Protein AF-A0A1Q5SJ72-F1 (afdb_monomer_lite)

Secondary structure (DSSP, 8-state):
-------HHHHHHHHHHHHSSS-HHHHHHHHHHHHHHHHHHHHHHHHHHHHHHHHHHHHHHHHHHHHHHHHHHHHHHHHHHHHHHHHHHHHHHHHHHS-TT-HHHHTTTT-HHHHHHHHHHHHHHHHTT----HHHHHHHHHHHHS----HHHHHHHHHHHHHHHHTTSTT---PPP-----

Foldseek 3Di:
DDDDDDPPVNVVVVVVQVPPPARVVNVVVVVVVVVVVVVVVVVVVVVVVVVVVVVVVVVVVVVVVVVVVVVVVVVVVVVVVVVLLVLLLVLLQVCLVCVVPPPLSVVCHVVSNLLSLLLVLVVVCVVVVHPDQLQNSQVSSCVVPVDHDDSVNSVSSVVSQVVCVVVPDSNDDDDDDPPPDD

pLDDT: mean 77.98, std 13.44, range [39.03, 94.06]

Structure (mmCIF, N/CA/C/O backbone):
data_AF-A0A1Q5SJ72-F1
#
_entry.id   AF-A0A1Q5SJ72-F1
#
loop_
_atom_site.group_PDB
_atom_site.id
_atom_site.type_symbol
_atom_site.label_atom_id
_atom_site.label_alt_id
_atom_site.label_comp_id
_atom_site.label_asym_id
_atom_site.label_entity_id
_atom_site.label_seq_id
_atom_site.pdbx_PDB_ins_code
_atom_site.Cartn_x
_atom_site.Cartn_y
_atom_site.Cartn_z
_atom_site.occupancy
_atom_site.B_iso_or_equiv
_atom_site.auth_seq_id
_atom_site.auth_comp_id
_atom_site.auth_asym_id
_atom_site.auth_atom_id
_atom_site.pdbx_PDB_model_num
ATOM 1 N N . MET A 1 1 ? 74.203 -13.659 -76.650 1.00 41.59 1 MET A N 1
ATOM 2 C CA . MET A 1 1 ? 73.327 -12.861 -75.775 1.00 41.59 1 MET A CA 1
ATOM 3 C C . MET A 1 1 ? 72.938 -11.664 -76.608 1.00 41.59 1 MET A C 1
ATOM 5 O O . MET A 1 1 ? 73.748 -10.760 -76.736 1.00 41.59 1 MET A O 1
ATOM 9 N N . ASP A 1 2 ? 71.807 -11.757 -77.304 1.00 40.31 2 ASP A N 1
ATOM 10 C CA . ASP A 1 2 ? 71.341 -10.691 -78.190 1.00 40.31 2 ASP A CA 1
ATOM 1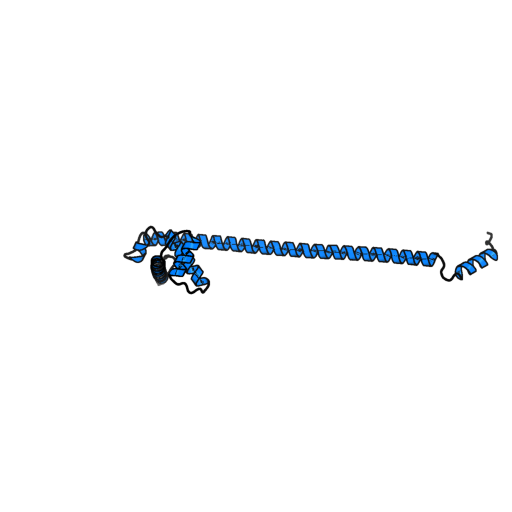1 C C . ASP A 1 2 ? 70.482 -9.724 -77.383 1.00 40.31 2 ASP A C 1
ATOM 13 O O . ASP A 1 2 ? 69.421 -10.082 -76.873 1.00 40.31 2 ASP A O 1
ATOM 17 N N . GLU A 1 3 ? 70.990 -8.506 -77.235 1.00 45.06 3 GLU A N 1
ATOM 18 C CA . GLU A 1 3 ? 70.240 -7.366 -76.730 1.00 45.06 3 GLU A CA 1
ATOM 19 C C . GLU A 1 3 ? 69.226 -6.962 -77.802 1.00 45.06 3 GLU A C 1
ATOM 21 O O . GLU A 1 3 ? 69.557 -6.366 -78.828 1.00 45.06 3 GLU A O 1
ATOM 26 N N . SER A 1 4 ? 67.983 -7.372 -77.570 1.00 55.66 4 SER A N 1
ATOM 27 C CA . SER A 1 4 ? 66.803 -7.083 -78.376 1.00 55.66 4 SER A CA 1
ATOM 28 C C . SER A 1 4 ? 66.710 -5.584 -78.678 1.00 55.66 4 SER A C 1
ATOM 30 O O . SER A 1 4 ? 66.378 -4.780 -77.805 1.00 55.66 4 SER A O 1
ATOM 32 N N . LYS A 1 5 ? 67.004 -5.204 -79.924 1.00 58.06 5 LYS A N 1
ATOM 33 C CA . LYS A 1 5 ? 66.732 -3.864 -80.444 1.00 58.06 5 LYS A CA 1
ATOM 34 C C . LYS A 1 5 ? 65.218 -3.722 -80.566 1.00 58.06 5 LYS A C 1
ATOM 36 O O . LYS A 1 5 ? 64.615 -4.368 -81.414 1.00 58.06 5 LYS A O 1
ATOM 41 N N . LEU A 1 6 ? 64.618 -2.924 -79.688 1.00 58.16 6 LEU A N 1
ATOM 42 C CA . LEU A 1 6 ? 63.257 -2.430 -79.880 1.00 58.16 6 LEU A CA 1
ATOM 43 C C . LEU A 1 6 ? 63.228 -1.640 -81.192 1.00 58.16 6 LEU A C 1
ATOM 45 O O . LEU A 1 6 ? 64.035 -0.723 -81.372 1.00 58.16 6 LEU A O 1
ATOM 49 N N . ASP A 1 7 ? 62.343 -2.021 -82.110 1.00 68.19 7 ASP A N 1
ATOM 50 C CA . ASP A 1 7 ? 62.192 -1.316 -83.378 1.00 68.19 7 ASP A CA 1
ATOM 51 C C . ASP A 1 7 ? 61.651 0.097 -83.120 1.00 68.19 7 ASP A C 1
ATOM 53 O O . ASP A 1 7 ? 60.919 0.349 -82.161 1.00 68.19 7 ASP A O 1
ATOM 57 N N . ALA A 1 8 ? 61.984 1.052 -83.992 1.00 65.06 8 ALA A N 1
ATOM 58 C CA . ALA A 1 8 ? 61.530 2.443 -83.860 1.00 65.06 8 ALA A CA 1
ATOM 59 C C . ALA A 1 8 ? 59.991 2.568 -83.793 1.00 65.06 8 ALA A C 1
ATOM 61 O O . ALA A 1 8 ? 59.467 3.515 -83.209 1.00 65.06 8 ALA A O 1
ATOM 62 N N . ALA A 1 9 ? 59.271 1.588 -84.351 1.00 58.62 9 ALA A N 1
ATOM 63 C CA . ALA A 1 9 ? 57.821 1.469 -84.249 1.00 58.62 9 ALA A CA 1
ATOM 64 C C . ALA A 1 9 ? 57.348 1.125 -82.824 1.00 58.62 9 ALA A C 1
ATOM 66 O O . ALA A 1 9 ? 56.334 1.659 -82.379 1.00 58.62 9 ALA A O 1
ATOM 67 N N . ASP A 1 10 ? 58.096 0.296 -82.092 1.00 61.50 10 ASP A N 1
ATOM 68 C CA . ASP A 1 10 ? 57.783 -0.065 -80.708 1.00 61.50 10 ASP A CA 1
ATOM 69 C C . ASP A 1 10 ? 58.059 1.107 -79.764 1.00 61.50 10 ASP A C 1
ATOM 71 O O . ASP A 1 10 ? 57.256 1.393 -78.877 1.00 61.50 10 ASP A O 1
ATOM 75 N N . VAL A 1 11 ? 59.148 1.849 -79.998 1.00 64.62 11 VAL A N 1
ATOM 76 C CA . VAL A 1 11 ? 59.466 3.067 -79.234 1.00 64.62 11 VAL A CA 1
ATOM 77 C C . VAL A 1 11 ? 58.398 4.145 -79.459 1.00 64.62 11 VAL A C 1
ATOM 79 O O . VAL A 1 11 ? 57.897 4.715 -78.492 1.00 64.62 11 VAL A O 1
ATOM 82 N N . ALA A 1 12 ? 57.959 4.356 -80.705 1.00 62.50 12 ALA A N 1
ATOM 83 C CA . ALA A 1 12 ? 56.893 5.308 -81.027 1.00 62.50 12 ALA A CA 1
ATOM 84 C C . ALA A 1 12 ? 55.522 4.891 -80.458 1.00 62.50 12 ALA A C 1
ATOM 86 O O . ALA A 1 12 ? 54.738 5.743 -80.040 1.00 62.50 12 ALA A O 1
ATOM 87 N N . ALA A 1 13 ? 55.224 3.589 -80.407 1.00 61.44 13 ALA A N 1
ATOM 88 C CA . ALA A 1 13 ? 54.004 3.077 -79.784 1.00 61.44 13 ALA A CA 1
ATOM 89 C C . ALA A 1 13 ? 54.011 3.268 -78.257 1.00 61.44 13 ALA A C 1
ATOM 91 O O . ALA A 1 13 ? 52.970 3.576 -77.671 1.00 61.44 13 ALA A O 1
ATOM 92 N N . ILE A 1 14 ? 55.177 3.126 -77.618 1.00 61.84 14 ILE A N 1
ATOM 93 C CA . ILE A 1 14 ? 55.361 3.373 -76.183 1.00 61.84 14 ILE A CA 1
ATOM 94 C C . ILE A 1 14 ? 55.228 4.872 -75.873 1.00 61.84 14 ILE A C 1
ATOM 96 O O . ILE A 1 14 ? 54.461 5.233 -74.981 1.00 61.84 14 ILE A O 1
ATOM 100 N N . GLU A 1 15 ? 55.865 5.751 -76.651 1.00 62.44 15 GLU A N 1
ATOM 101 C CA . GLU A 1 15 ? 55.737 7.209 -76.490 1.00 62.44 15 GLU A CA 1
ATOM 102 C C . GLU A 1 15 ? 54.300 7.701 -76.746 1.00 62.44 15 GLU A C 1
ATOM 104 O O . GLU A 1 15 ? 53.791 8.548 -76.009 1.00 62.44 15 GLU A O 1
ATOM 109 N N . ALA A 1 16 ? 53.589 7.127 -77.724 1.00 61.69 16 ALA A N 1
ATOM 110 C CA . ALA A 1 16 ? 52.179 7.437 -77.982 1.00 61.69 16 ALA A CA 1
ATOM 111 C C . ALA A 1 16 ? 51.244 6.971 -76.847 1.00 61.69 16 ALA A C 1
ATOM 113 O O . ALA A 1 16 ? 50.243 7.629 -76.553 1.00 61.69 16 ALA A O 1
ATOM 114 N N . LEU A 1 17 ? 51.566 5.856 -76.178 1.00 57.41 17 LEU A N 1
ATOM 115 C CA . LEU A 1 17 ? 50.844 5.369 -74.996 1.00 57.41 17 LEU A CA 1
ATOM 116 C C . LEU A 1 17 ? 51.133 6.201 -73.737 1.00 57.41 17 LEU A C 1
ATOM 118 O O . LEU A 1 17 ? 50.249 6.331 -72.887 1.00 57.41 17 LEU A O 1
ATOM 122 N N . GLU A 1 18 ? 52.332 6.775 -73.612 1.00 60.28 18 GLU A N 1
ATOM 123 C CA . GLU A 1 18 ? 52.691 7.697 -72.526 1.00 60.28 18 GLU A CA 1
ATOM 124 C C . GLU A 1 18 ? 52.095 9.102 -72.710 1.00 60.28 18 GLU A C 1
ATOM 126 O O . GLU A 1 18 ? 51.718 9.731 -71.718 1.00 60.28 18 GLU A O 1
ATOM 131 N N . GLN A 1 19 ? 51.942 9.568 -73.956 1.00 58.19 19 GLN A N 1
ATOM 132 C CA . GLN A 1 19 ? 51.289 10.842 -74.292 1.00 58.19 19 GLN A CA 1
ATOM 133 C C . GLN A 1 19 ? 49.753 10.782 -74.291 1.00 58.19 19 GLN A C 1
ATOM 135 O O . GLN A 1 19 ? 49.100 11.826 -74.326 1.00 58.19 19 GLN A O 1
ATOM 140 N N . ALA A 1 20 ? 49.149 9.592 -74.220 1.00 58.59 20 ALA A N 1
ATOM 141 C CA . ALA A 1 20 ? 47.708 9.465 -74.039 1.00 58.59 20 ALA A CA 1
ATOM 142 C C . ALA A 1 20 ? 47.309 10.086 -72.686 1.00 58.59 20 ALA A C 1
ATOM 144 O O . ALA A 1 20 ? 47.659 9.565 -71.630 1.00 58.59 20 ALA A O 1
ATOM 145 N N . GLU A 1 21 ? 46.558 11.192 -72.713 1.00 59.09 21 GLU A N 1
ATOM 146 C CA . GLU A 1 21 ? 46.271 12.060 -71.552 1.00 59.09 21 GLU A CA 1
ATOM 147 C C . GLU A 1 21 ? 45.627 11.353 -70.337 1.00 59.09 21 GLU A C 1
ATOM 149 O O . GLU A 1 21 ? 45.613 11.901 -69.235 1.00 59.09 21 GLU A O 1
ATOM 154 N N . ASP A 1 22 ? 45.149 10.112 -70.482 1.00 61.41 22 ASP A N 1
ATOM 155 C CA . ASP A 1 22 ? 44.780 9.251 -69.356 1.00 61.41 22 ASP A CA 1
ATOM 156 C C . ASP A 1 22 ? 44.848 7.760 -69.754 1.00 61.41 22 ASP A C 1
ATOM 158 O O . ASP A 1 22 ? 43.853 7.205 -70.242 1.00 61.41 22 ASP A O 1
ATOM 162 N N . PRO A 1 23 ? 46.003 7.081 -69.594 1.00 66.38 23 PRO A N 1
ATOM 163 C CA . PRO A 1 23 ? 46.146 5.692 -70.004 1.00 66.38 23 PRO A CA 1
ATOM 164 C C . PRO A 1 23 ? 45.198 4.799 -69.194 1.00 66.38 23 PRO A C 1
ATOM 166 O O . PRO A 1 23 ? 45.009 4.983 -67.989 1.00 66.38 23 PRO A O 1
ATOM 169 N N . ALA A 1 24 ? 44.597 3.805 -69.852 1.00 67.12 24 ALA A N 1
ATOM 170 C CA . ALA A 1 24 ? 43.518 2.978 -69.299 1.00 67.12 24 ALA A CA 1
ATOM 171 C C . ALA A 1 24 ? 43.826 2.374 -67.908 1.00 67.12 24 ALA A C 1
ATOM 173 O O . ALA A 1 24 ? 42.921 2.204 -67.087 1.00 67.12 24 ALA A O 1
ATOM 174 N N . TRP A 1 25 ? 45.101 2.117 -67.595 1.00 58.31 25 TRP A N 1
ATOM 175 C CA . TRP A 1 25 ? 45.538 1.624 -66.286 1.00 58.31 25 TRP A CA 1
ATOM 176 C C . TRP A 1 25 ? 45.326 2.632 -65.138 1.00 58.31 25 TRP A C 1
ATOM 178 O O . TRP A 1 25 ? 44.988 2.211 -64.029 1.00 58.31 25 TRP A O 1
ATOM 188 N N . LYS A 1 26 ? 45.434 3.951 -65.377 1.00 64.12 26 LYS A N 1
ATOM 189 C CA . LYS A 1 26 ? 45.150 4.992 -64.366 1.00 64.12 26 LYS A CA 1
ATOM 190 C C . LYS A 1 26 ? 43.662 5.033 -64.014 1.00 64.12 26 LYS A C 1
ATOM 192 O O . LYS A 1 26 ? 43.309 5.135 -62.835 1.00 64.12 26 LYS A O 1
ATOM 197 N N . ARG A 1 27 ? 42.780 4.855 -65.006 1.00 66.94 27 ARG A N 1
ATOM 198 C CA . ARG A 1 27 ? 41.324 4.735 -64.797 1.00 66.94 27 ARG A CA 1
ATOM 199 C C . ARG A 1 27 ? 40.971 3.495 -63.979 1.00 66.94 27 ARG A C 1
ATOM 201 O O . ARG A 1 27 ? 40.212 3.597 -63.017 1.00 66.94 27 ARG A O 1
ATOM 208 N N . LEU A 1 28 ? 41.570 2.347 -64.300 1.00 64.62 28 LEU A N 1
ATOM 209 C CA . LEU A 1 28 ? 41.366 1.102 -63.551 1.00 64.62 28 LEU A CA 1
ATOM 210 C C . LEU A 1 28 ? 41.869 1.202 -62.101 1.00 64.62 28 LEU A C 1
ATOM 212 O O . LEU A 1 28 ? 41.169 0.779 -61.182 1.00 64.62 28 LEU A O 1
ATOM 216 N N . ALA A 1 29 ? 43.029 1.825 -61.867 1.00 64.75 29 ALA A N 1
ATOM 217 C CA . ALA A 1 29 ? 43.547 2.068 -60.520 1.00 64.75 29 ALA A CA 1
ATOM 218 C C . ALA A 1 29 ? 42.634 3.002 -59.700 1.00 64.75 29 ALA A C 1
ATOM 220 O O . ALA A 1 29 ? 42.376 2.737 -58.522 1.00 64.75 29 ALA A O 1
ATOM 221 N N . ARG A 1 30 ? 42.080 4.053 -60.325 1.00 69.94 30 ARG A N 1
ATOM 222 C CA . ARG A 1 30 ? 41.110 4.967 -59.695 1.00 69.94 30 ARG A CA 1
ATOM 223 C C . ARG A 1 30 ? 39.806 4.246 -59.331 1.00 69.94 30 ARG A C 1
ATOM 225 O O . ARG A 1 30 ? 39.354 4.374 -58.195 1.00 69.94 30 ARG A O 1
ATOM 232 N N . LEU A 1 31 ? 39.253 3.435 -60.235 1.00 66.62 31 LEU A N 1
ATOM 233 C CA . LEU A 1 31 ? 38.049 2.625 -59.986 1.00 66.62 31 LEU A CA 1
ATOM 234 C C . LEU A 1 31 ? 38.270 1.569 -58.888 1.00 66.62 31 LEU A C 1
ATOM 236 O O . LEU A 1 31 ? 37.401 1.352 -58.039 1.00 66.62 31 LEU A O 1
ATOM 240 N N . ALA A 1 32 ? 39.448 0.941 -58.847 1.00 62.78 32 ALA A N 1
ATOM 241 C CA . ALA A 1 32 ? 39.822 0.007 -57.786 1.00 62.78 32 ALA A CA 1
ATOM 242 C C . ALA A 1 32 ? 39.986 0.712 -56.424 1.00 62.78 32 ALA A C 1
ATOM 244 O O . ALA A 1 32 ? 39.553 0.184 -55.395 1.00 62.78 32 ALA A O 1
ATOM 245 N N . GLY A 1 33 ? 40.561 1.921 -56.409 1.00 66.94 33 GLY A N 1
ATOM 246 C CA . GLY A 1 33 ? 40.649 2.783 -55.228 1.00 66.94 33 GLY A CA 1
ATOM 247 C C . GLY A 1 33 ? 39.272 3.198 -54.703 1.00 66.94 33 GLY A C 1
ATOM 248 O O . GLY A 1 33 ? 38.992 3.023 -53.517 1.00 66.94 33 GLY A O 1
ATOM 249 N N . GLN A 1 34 ? 38.379 3.640 -55.593 1.00 68.56 34 GLN A N 1
ATOM 250 C CA . GLN A 1 34 ? 36.981 3.953 -55.275 1.00 68.56 34 GLN A CA 1
ATOM 251 C C . GLN A 1 34 ? 36.237 2.727 -54.726 1.00 68.56 34 GLN A C 1
ATOM 253 O O . GLN A 1 34 ? 35.585 2.810 -53.690 1.00 68.56 34 GLN A O 1
ATOM 258 N N . SER A 1 35 ? 36.425 1.550 -55.329 1.00 71.88 35 SER A N 1
ATOM 259 C CA . SER A 1 35 ? 35.820 0.297 -54.852 1.00 71.88 35 SER A CA 1
ATOM 260 C C . SER A 1 35 ? 36.293 -0.100 -53.446 1.00 71.88 35 SER A C 1
ATOM 262 O O . SER A 1 35 ? 35.512 -0.615 -52.643 1.00 71.88 35 SER A O 1
ATOM 264 N N . ARG A 1 36 ? 37.569 0.142 -53.110 1.00 73.88 36 ARG A N 1
ATOM 265 C CA . ARG A 1 36 ? 38.103 -0.087 -51.754 1.00 73.88 36 ARG A CA 1
ATOM 266 C C . ARG A 1 36 ? 37.539 0.905 -50.737 1.00 73.88 36 ARG A C 1
ATOM 268 O O . ARG A 1 36 ? 37.271 0.497 -49.609 1.00 73.88 36 ARG A O 1
ATOM 275 N N . LEU A 1 37 ? 37.355 2.168 -51.120 1.00 70.75 37 LEU A N 1
ATOM 276 C CA . LEU A 1 37 ? 36.745 3.190 -50.263 1.00 70.75 37 LEU A CA 1
ATOM 277 C C . LEU A 1 37 ? 35.288 2.843 -49.943 1.00 70.75 37 LEU A C 1
ATOM 279 O O . LEU A 1 37 ? 34.943 2.767 -48.769 1.00 70.75 37 LEU A O 1
ATOM 283 N N . VAL A 1 38 ? 34.496 2.468 -50.950 1.00 70.75 38 VAL A N 1
ATOM 284 C CA . VAL A 1 38 ? 33.096 2.041 -50.767 1.00 70.75 38 VAL A CA 1
ATOM 285 C C . VAL A 1 38 ? 32.988 0.820 -49.845 1.00 70.75 38 VAL A C 1
ATOM 287 O O . VAL A 1 38 ? 32.105 0.753 -48.992 1.00 70.75 38 VAL A O 1
ATOM 290 N N . ARG A 1 39 ? 33.904 -0.156 -49.959 1.00 73.25 39 ARG A N 1
ATOM 291 C CA . ARG A 1 39 ? 33.941 -1.304 -49.031 1.00 73.25 39 ARG A CA 1
ATOM 292 C C . ARG A 1 39 ? 34.258 -0.878 -47.595 1.00 73.25 39 ARG A C 1
ATOM 294 O O . ARG A 1 39 ? 33.626 -1.397 -46.680 1.00 73.25 39 ARG A O 1
ATOM 301 N N . LYS A 1 40 ? 35.201 0.054 -47.402 1.00 77.88 40 LYS A N 1
ATOM 302 C CA . LYS A 1 40 ? 35.560 0.594 -46.078 1.00 77.88 40 LYS A CA 1
ATOM 303 C C . LYS A 1 40 ? 34.420 1.399 -45.452 1.00 77.88 40 LYS A C 1
ATOM 305 O O . LYS A 1 40 ? 34.192 1.293 -44.248 1.00 77.88 40 LYS A O 1
ATOM 310 N N . GLU A 1 41 ? 33.706 2.185 -46.248 1.00 76.38 41 GLU A N 1
ATOM 311 C CA . GLU A 1 41 ? 32.533 2.937 -45.796 1.00 76.38 41 GLU A CA 1
ATOM 312 C C . GLU A 1 41 ? 31.398 1.995 -45.402 1.00 76.38 41 GLU A C 1
ATOM 314 O O . GLU A 1 41 ? 30.924 2.080 -44.275 1.00 76.38 41 GLU A O 1
ATOM 319 N N . ARG A 1 42 ? 31.084 0.986 -46.226 1.00 73.06 42 ARG A N 1
ATOM 320 C CA . ARG A 1 42 ? 30.101 -0.052 -45.865 1.00 73.06 42 ARG A CA 1
ATOM 321 C C . ARG A 1 42 ? 30.444 -0.795 -44.577 1.00 73.06 42 ARG A C 1
ATOM 323 O O . ARG A 1 42 ? 29.550 -1.110 -43.798 1.00 73.06 42 ARG A O 1
ATOM 330 N N . THR A 1 43 ? 31.720 -1.107 -44.339 1.00 79.56 43 THR A N 1
ATOM 331 C CA . THR A 1 43 ? 32.129 -1.732 -43.070 1.00 79.56 43 THR A CA 1
ATOM 332 C C . THR A 1 43 ? 31.940 -0.783 -41.890 1.00 79.56 43 THR A C 1
ATOM 334 O O . THR A 1 43 ? 31.417 -1.209 -40.870 1.00 79.56 43 THR A O 1
ATOM 337 N N . ARG A 1 44 ? 32.256 0.511 -42.046 1.00 81.44 44 ARG A N 1
ATOM 338 C CA . ARG A 1 44 ? 32.029 1.518 -40.995 1.00 81.44 44 ARG A CA 1
ATOM 339 C C . ARG A 1 44 ? 30.547 1.710 -40.687 1.00 81.44 44 ARG A C 1
ATOM 341 O O . ARG A 1 44 ? 30.185 1.752 -39.520 1.00 81.44 44 ARG A O 1
ATOM 348 N N . GLU A 1 45 ? 29.697 1.792 -41.707 1.00 80.19 45 GLU A N 1
ATOM 349 C CA . GLU A 1 45 ? 28.241 1.879 -41.539 1.00 80.19 45 GLU A CA 1
ATOM 350 C C . GLU A 1 45 ? 27.691 0.656 -40.802 1.00 80.19 45 GLU A C 1
ATOM 352 O O . GLU A 1 45 ? 26.881 0.790 -39.885 1.00 80.19 45 GLU A O 1
ATOM 357 N N . ARG A 1 46 ? 28.177 -0.543 -41.150 1.00 81.69 46 ARG A N 1
ATOM 358 C CA . ARG A 1 46 ? 27.789 -1.782 -40.469 1.00 81.69 46 ARG A CA 1
ATOM 359 C C . ARG A 1 46 ? 28.216 -1.789 -39.003 1.00 81.69 46 ARG A C 1
ATOM 361 O O . ARG A 1 46 ? 27.426 -2.179 -38.147 1.00 81.69 46 ARG A O 1
ATOM 368 N N . ASP A 1 47 ? 29.442 -1.367 -38.715 1.00 85.31 47 ASP A N 1
ATOM 369 C CA . ASP A 1 47 ? 29.976 -1.344 -37.352 1.00 85.31 47 ASP A CA 1
ATOM 370 C C . ASP A 1 47 ? 29.255 -0.301 -36.483 1.00 85.31 47 ASP A C 1
ATOM 372 O O . ASP A 1 47 ? 28.945 -0.575 -35.322 1.00 85.31 47 ASP A O 1
ATOM 376 N N . LEU A 1 48 ? 28.901 0.857 -37.052 1.00 85.69 48 LEU A N 1
ATOM 377 C CA . LEU A 1 48 ? 28.075 1.868 -36.385 1.00 85.69 48 LEU A CA 1
ATOM 378 C C . LEU A 1 48 ? 26.666 1.340 -36.088 1.00 85.69 48 LEU A C 1
ATOM 380 O O . LEU A 1 48 ? 26.205 1.452 -34.954 1.00 85.69 48 LEU A O 1
ATOM 384 N N . ALA A 1 49 ? 26.016 0.689 -37.056 1.00 82.62 49 ALA A N 1
ATOM 385 C CA . ALA A 1 49 ? 24.692 0.099 -36.859 1.00 82.62 49 ALA A CA 1
ATOM 386 C C . ALA A 1 49 ? 24.693 -0.996 -35.773 1.00 82.62 49 ALA A C 1
ATOM 388 O O . ALA A 1 49 ? 23.764 -1.084 -34.968 1.00 82.62 49 ALA A O 1
ATOM 389 N N . LEU A 1 50 ? 25.752 -1.813 -35.708 1.00 86.69 50 LEU A N 1
ATOM 390 C CA . LEU A 1 50 ? 25.929 -2.806 -34.645 1.00 86.69 50 LEU A CA 1
ATOM 391 C C . LEU A 1 50 ? 26.126 -2.140 -33.276 1.00 86.69 50 LEU A C 1
ATOM 393 O O . LEU A 1 50 ? 25.488 -2.548 -32.304 1.00 86.69 50 LEU A O 1
ATOM 397 N N . ALA A 1 51 ? 26.943 -1.088 -33.197 1.00 84.69 51 ALA A N 1
ATOM 398 C CA . ALA A 1 51 ? 27.162 -0.344 -31.959 1.00 84.69 51 ALA A CA 1
ATOM 399 C C . ALA A 1 51 ? 25.876 0.334 -31.448 1.00 84.69 51 ALA A C 1
ATOM 401 O O . ALA A 1 51 ? 25.587 0.297 -30.248 1.00 84.69 51 ALA A O 1
ATOM 402 N N . GLU A 1 52 ? 25.069 0.904 -32.346 1.00 86.62 52 GLU A N 1
ATOM 403 C CA . GLU A 1 52 ? 23.766 1.489 -32.016 1.00 86.62 52 GLU A CA 1
ATOM 404 C C . GLU A 1 52 ? 22.774 0.431 -31.521 1.00 86.62 52 GLU A C 1
ATOM 406 O O . GLU A 1 52 ? 22.123 0.626 -30.489 1.00 86.62 52 GLU A O 1
ATOM 411 N N . ALA A 1 53 ? 22.696 -0.720 -32.197 1.00 84.88 53 ALA A N 1
ATOM 412 C CA . ALA A 1 53 ? 21.843 -1.832 -31.785 1.00 84.88 53 ALA A CA 1
ATOM 413 C C . ALA A 1 53 ? 22.239 -2.372 -30.400 1.00 84.88 53 ALA A C 1
ATOM 415 O O . ALA A 1 53 ? 21.378 -2.598 -29.543 1.00 84.88 53 ALA A O 1
ATOM 416 N N . GLU A 1 54 ? 23.540 -2.515 -30.132 1.00 86.06 54 GLU A N 1
ATOM 417 C CA . GLU A 1 54 ? 24.040 -2.901 -28.813 1.00 86.06 54 GLU A CA 1
ATOM 418 C C . GLU A 1 54 ? 23.711 -1.869 -27.731 1.00 86.06 54 GLU A C 1
ATOM 420 O O . GLU A 1 54 ? 23.328 -2.238 -26.614 1.00 86.06 54 GLU A O 1
ATOM 425 N N . ALA A 1 55 ? 23.859 -0.576 -28.029 1.00 86.44 55 ALA A N 1
ATOM 426 C CA . ALA A 1 55 ? 23.531 0.495 -27.095 1.00 86.44 55 ALA A CA 1
ATOM 427 C C . ALA A 1 55 ? 22.034 0.479 -26.746 1.00 86.44 55 ALA A C 1
ATOM 429 O O . ALA A 1 55 ? 21.670 0.526 -25.566 1.00 86.44 55 ALA A O 1
ATOM 430 N N . GLN A 1 56 ? 21.165 0.317 -27.747 1.00 86.75 56 GLN A N 1
ATOM 431 C CA . GLN A 1 56 ? 19.722 0.193 -27.545 1.00 86.75 56 GLN A CA 1
ATOM 432 C C . GLN A 1 56 ? 19.354 -1.063 -26.742 1.00 86.75 56 GLN A C 1
ATOM 434 O O . GLN A 1 56 ? 18.538 -0.986 -25.818 1.00 86.75 56 GLN A O 1
ATOM 439 N N . ALA A 1 57 ? 19.985 -2.207 -27.022 1.00 86.81 57 ALA A N 1
ATOM 440 C CA . ALA A 1 57 ? 19.782 -3.435 -26.255 1.00 86.81 57 ALA A CA 1
ATOM 441 C C . ALA A 1 57 ? 20.193 -3.258 -24.782 1.00 86.81 57 ALA A C 1
ATOM 443 O O . ALA A 1 57 ? 19.436 -3.611 -23.874 1.00 86.81 57 ALA A O 1
ATOM 444 N N . LYS A 1 58 ? 21.346 -2.626 -24.521 1.00 88.50 58 LYS A N 1
ATOM 445 C CA . LYS A 1 58 ? 21.819 -2.309 -23.162 1.00 88.50 58 LYS A CA 1
ATOM 446 C C . LYS A 1 58 ? 20.850 -1.376 -22.424 1.00 88.50 58 LYS A C 1
ATOM 448 O O . LYS A 1 58 ? 20.601 -1.581 -21.233 1.00 88.50 58 LYS A O 1
ATOM 453 N N . LEU A 1 59 ? 20.275 -0.381 -23.105 1.00 86.38 59 LEU A N 1
ATOM 454 C CA . LEU A 1 59 ? 19.270 0.520 -22.526 1.00 86.38 59 LEU A CA 1
ATOM 455 C C . LEU A 1 59 ? 17.970 -0.209 -22.173 1.00 86.38 59 LEU A C 1
ATOM 457 O O . LEU A 1 59 ? 17.462 -0.028 -21.065 1.00 86.38 59 LEU A O 1
ATOM 461 N N . ARG A 1 60 ? 17.474 -1.079 -23.061 1.00 86.75 60 ARG A N 1
ATOM 462 C CA . ARG A 1 60 ? 16.292 -1.919 -22.802 1.00 86.75 60 ARG A CA 1
ATOM 463 C C . ARG A 1 60 ? 16.494 -2.815 -21.583 1.00 86.75 60 ARG A C 1
ATOM 465 O O . ARG A 1 60 ? 15.708 -2.746 -20.644 1.00 86.75 60 ARG A O 1
ATOM 472 N N . ILE A 1 61 ? 17.613 -3.540 -21.526 1.00 88.50 61 ILE A N 1
ATOM 473 C CA . ILE A 1 61 ? 17.950 -4.410 -20.388 1.00 88.50 61 ILE A CA 1
ATOM 474 C C . ILE A 1 61 ? 18.005 -3.614 -19.075 1.00 88.50 61 ILE A C 1
ATOM 476 O O . ILE A 1 61 ? 17.516 -4.075 -18.043 1.00 88.50 61 ILE A O 1
ATOM 480 N N . ARG A 1 62 ? 18.588 -2.406 -19.081 1.00 87.19 62 ARG A N 1
ATOM 481 C CA . ARG A 1 62 ? 18.618 -1.537 -17.891 1.00 87.19 62 ARG A CA 1
ATOM 482 C C . ARG A 1 62 ? 17.220 -1.075 -17.480 1.00 87.19 62 ARG A C 1
ATOM 484 O O . ARG A 1 62 ? 16.920 -1.093 -16.287 1.00 87.19 62 ARG A O 1
ATOM 491 N N . ALA A 1 63 ? 16.379 -0.684 -18.436 1.00 86.50 63 ALA A N 1
ATOM 492 C CA . ALA A 1 63 ? 15.004 -0.274 -18.173 1.00 86.50 63 ALA A CA 1
ATOM 493 C C . ALA A 1 63 ? 14.177 -1.425 -17.578 1.00 86.50 63 ALA A C 1
ATOM 495 O O . ALA A 1 63 ? 13.491 -1.227 -16.576 1.00 86.50 63 ALA A O 1
ATOM 496 N N . ASP A 1 64 ? 14.308 -2.636 -18.117 1.00 85.62 64 ASP A N 1
ATOM 497 C CA . ASP A 1 64 ? 13.587 -3.810 -17.620 1.00 85.62 64 ASP A CA 1
ATOM 498 C C . ASP A 1 64 ? 14.083 -4.243 -16.240 1.00 85.62 64 ASP A C 1
ATOM 500 O O . ASP A 1 64 ? 13.277 -4.513 -15.350 1.00 85.62 64 ASP A O 1
ATOM 504 N N . ARG A 1 65 ? 15.399 -4.193 -15.990 1.00 89.06 65 ARG A N 1
ATOM 505 C CA . ARG A 1 65 ? 15.955 -4.401 -14.642 1.00 89.06 65 ARG A CA 1
ATOM 506 C C . ARG A 1 65 ? 15.441 -3.369 -13.640 1.00 89.06 65 ARG A C 1
ATOM 508 O O . ARG A 1 65 ? 15.188 -3.723 -12.491 1.00 89.06 65 ARG A O 1
ATOM 515 N N . LYS A 1 66 ? 15.293 -2.105 -14.049 1.00 88.62 66 LYS A N 1
ATOM 516 C CA . LYS A 1 66 ? 14.727 -1.052 -13.195 1.00 88.62 66 LYS A CA 1
ATOM 517 C C . LYS A 1 66 ? 13.261 -1.347 -12.872 1.00 88.62 66 LYS A C 1
ATOM 519 O O . LYS A 1 66 ? 12.912 -1.390 -11.698 1.00 88.62 66 LYS A O 1
ATOM 524 N N . ARG A 1 67 ? 12.444 -1.659 -13.885 1.00 85.81 67 ARG A N 1
ATOM 525 C CA . ARG A 1 67 ? 11.034 -2.051 -13.708 1.00 85.81 67 ARG A CA 1
ATOM 526 C C . ARG A 1 67 ? 10.880 -3.262 -12.790 1.00 85.81 67 ARG A C 1
ATOM 528 O O . ARG A 1 67 ? 10.039 -3.239 -11.899 1.00 85.81 67 ARG A O 1
ATOM 535 N N . ALA A 1 68 ? 11.710 -4.290 -12.965 1.00 85.38 68 ALA A N 1
ATOM 536 C CA . ALA A 1 68 ? 11.687 -5.483 -12.123 1.00 85.38 68 ALA A CA 1
ATOM 537 C C . ALA A 1 68 ? 12.023 -5.162 -10.657 1.00 85.38 68 ALA A C 1
ATOM 539 O O . ALA A 1 68 ? 11.322 -5.616 -9.756 1.00 85.38 68 ALA A O 1
ATOM 540 N N . LYS A 1 69 ? 13.046 -4.331 -10.408 1.00 88.44 69 LYS A N 1
ATOM 541 C CA . LYS A 1 69 ? 13.398 -3.879 -9.050 1.00 88.44 69 LYS A CA 1
ATOM 542 C C . LYS A 1 69 ? 12.298 -3.038 -8.407 1.00 88.44 69 LYS A C 1
ATOM 544 O O . LYS A 1 69 ? 12.022 -3.208 -7.224 1.00 88.44 69 LYS A O 1
ATOM 549 N N . ASP A 1 70 ? 11.676 -2.142 -9.168 1.00 84.38 70 ASP A N 1
ATOM 550 C CA . ASP A 1 70 ? 10.581 -1.313 -8.663 1.00 84.38 70 ASP A CA 1
ATOM 551 C C . ASP A 1 70 ? 9.351 -2.175 -8.323 1.00 84.38 70 ASP A C 1
ATOM 553 O O . ASP A 1 70 ? 8.740 -1.987 -7.270 1.00 84.38 70 ASP A O 1
ATOM 557 N N . ALA A 1 71 ? 9.040 -3.180 -9.148 1.00 80.88 71 ALA A N 1
ATOM 558 C CA . ALA A 1 71 ? 7.980 -4.148 -8.873 1.00 80.88 71 ALA A CA 1
ATOM 559 C C . ALA A 1 71 ? 8.272 -5.005 -7.627 1.00 80.88 71 ALA A C 1
ATOM 561 O O . ALA A 1 71 ? 7.377 -5.220 -6.809 1.00 80.88 71 ALA A O 1
ATOM 562 N N . ASP A 1 72 ? 9.513 -5.466 -7.448 1.00 84.69 72 ASP A N 1
ATOM 563 C CA . ASP A 1 72 ? 9.922 -6.226 -6.260 1.00 84.69 72 ASP A CA 1
ATOM 564 C C . ASP A 1 72 ? 9.833 -5.374 -4.983 1.00 84.69 72 ASP A C 1
ATOM 566 O O . ASP A 1 72 ? 9.234 -5.788 -3.989 1.00 84.69 72 ASP A O 1
ATOM 570 N N . ARG A 1 73 ? 10.296 -4.117 -5.037 1.00 75.94 73 ARG A N 1
ATOM 571 C CA . ARG A 1 73 ? 10.150 -3.159 -3.931 1.00 75.94 73 ARG A CA 1
ATOM 572 C C . ARG A 1 73 ? 8.681 -2.937 -3.563 1.00 75.94 73 ARG A C 1
ATOM 574 O O . ARG A 1 73 ? 8.347 -2.908 -2.380 1.00 75.94 73 ARG A O 1
ATOM 581 N N . GLN A 1 74 ? 7.793 -2.806 -4.550 1.00 74.69 74 GLN A N 1
ATOM 582 C CA . GLN A 1 74 ? 6.354 -2.679 -4.299 1.00 74.69 74 GLN A CA 1
ATOM 583 C C . GLN A 1 74 ? 5.765 -3.938 -3.650 1.00 74.69 74 GLN 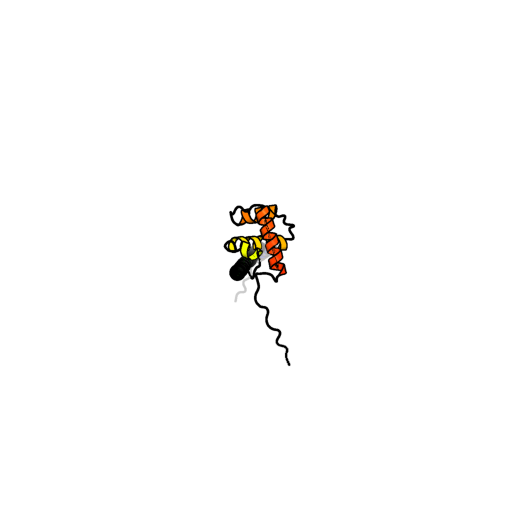A C 1
ATOM 585 O O . GLN A 1 74 ? 4.964 -3.818 -2.722 1.00 74.69 74 GLN A O 1
ATOM 590 N N . ARG A 1 75 ? 6.168 -5.137 -4.092 1.00 73.88 75 ARG A N 1
ATOM 591 C CA . ARG A 1 75 ? 5.731 -6.406 -3.483 1.00 73.88 75 ARG A CA 1
ATOM 592 C C . ARG A 1 75 ? 6.176 -6.514 -2.027 1.00 73.88 75 ARG A C 1
ATOM 594 O O . ARG A 1 75 ? 5.342 -6.781 -1.168 1.00 73.88 75 ARG A O 1
ATOM 601 N N . GLN A 1 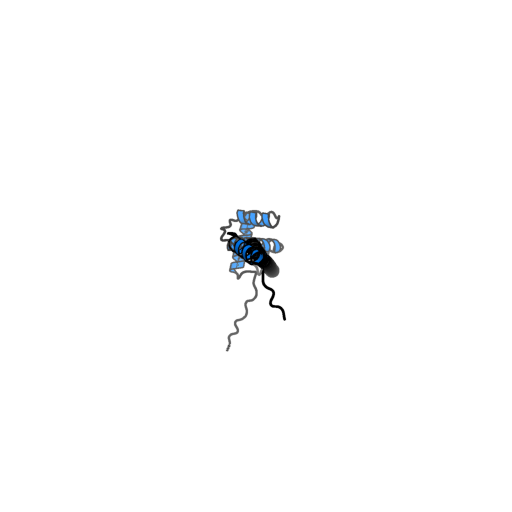76 ? 7.448 -6.246 -1.741 1.00 73.38 76 GLN A N 1
ATOM 602 C CA . GLN A 1 76 ? 7.985 -6.266 -0.376 1.00 73.38 76 GLN A CA 1
ATOM 603 C C . GLN A 1 76 ? 7.292 -5.238 0.526 1.00 73.38 76 GLN A C 1
ATOM 605 O O . GLN A 1 76 ? 6.954 -5.540 1.670 1.00 73.38 76 GLN A O 1
ATOM 610 N N . HIS A 1 77 ? 7.026 -4.037 0.005 1.00 71.81 77 HIS A N 1
ATOM 611 C CA . HIS A 1 77 ? 6.300 -3.003 0.737 1.00 71.81 77 HIS A CA 1
ATOM 612 C C . HIS A 1 77 ? 4.874 -3.446 1.099 1.00 71.81 77 HIS A C 1
ATOM 614 O O . HIS A 1 77 ? 4.465 -3.298 2.250 1.00 71.81 77 HIS A O 1
ATOM 620 N N . ARG A 1 78 ? 4.130 -4.032 0.148 1.00 68.25 78 ARG A N 1
ATOM 621 C CA . ARG A 1 78 ? 2.784 -4.578 0.401 1.00 68.25 78 ARG A CA 1
ATOM 622 C C . ARG A 1 78 ? 2.818 -5.700 1.437 1.00 68.25 78 ARG A C 1
ATOM 624 O O . ARG A 1 78 ? 2.115 -5.607 2.433 1.00 68.25 78 ARG A O 1
ATOM 631 N N . ALA A 1 79 ? 3.719 -6.670 1.277 1.00 69.25 79 ALA A N 1
ATOM 632 C CA . ALA A 1 79 ? 3.873 -7.769 2.229 1.00 69.25 79 ALA A CA 1
ATOM 633 C C . ALA A 1 79 ? 4.205 -7.275 3.652 1.00 69.25 79 ALA A C 1
ATOM 635 O O . ALA A 1 79 ? 3.657 -7.771 4.633 1.00 69.25 79 ALA A O 1
ATOM 636 N N . SER A 1 80 ? 5.065 -6.259 3.781 1.00 72.69 80 SER A N 1
ATOM 637 C CA . SER A 1 80 ? 5.373 -5.635 5.075 1.00 72.69 80 SER A CA 1
ATOM 638 C C . SER A 1 80 ? 4.150 -4.942 5.691 1.00 72.69 80 SER A C 1
ATOM 640 O O . SER A 1 80 ? 3.894 -5.097 6.888 1.00 72.69 80 SER A O 1
ATOM 642 N N . LYS A 1 81 ? 3.358 -4.223 4.881 1.00 73.75 81 LYS A N 1
ATOM 643 C CA . LYS A 1 81 ? 2.110 -3.568 5.313 1.00 73.75 81 LYS A CA 1
ATOM 644 C C . LYS A 1 81 ? 1.081 -4.595 5.798 1.00 73.75 81 LYS A C 1
ATOM 646 O O . LYS A 1 81 ? 0.501 -4.404 6.865 1.00 73.75 81 LYS A O 1
ATOM 651 N N . ASP A 1 82 ? 0.932 -5.712 5.090 1.00 75.62 82 ASP A N 1
ATOM 652 C CA . ASP A 1 82 ? 0.013 -6.793 5.463 1.00 75.62 82 ASP A CA 1
ATOM 653 C C . ASP A 1 82 ? 0.411 -7.437 6.797 1.00 75.62 82 ASP A C 1
ATOM 655 O O . ASP A 1 82 ? -0.423 -7.596 7.687 1.00 75.62 82 ASP A O 1
ATOM 659 N N . VAL A 1 83 ? 1.706 -7.707 7.001 1.00 76.31 83 VAL A N 1
ATOM 660 C CA . VAL A 1 83 ? 2.223 -8.224 8.281 1.00 76.31 83 VAL A CA 1
ATOM 661 C C . VAL A 1 83 ? 2.001 -7.228 9.425 1.00 76.31 83 VAL A C 1
ATOM 663 O O . VAL A 1 83 ? 1.678 -7.634 10.544 1.00 76.31 83 VAL A O 1
ATOM 666 N N . GLN A 1 84 ? 2.174 -5.925 9.185 1.00 74.50 84 GLN A N 1
ATOM 667 C CA . GLN A 1 84 ? 1.906 -4.902 10.201 1.00 74.50 84 GLN A CA 1
ATOM 668 C C . GLN A 1 84 ? 0.421 -4.835 10.563 1.00 74.50 84 GLN A C 1
ATOM 670 O O . GLN A 1 84 ? 0.100 -4.787 11.751 1.00 74.50 84 GLN A O 1
ATOM 675 N N . ASN A 1 85 ? -0.468 -4.882 9.571 1.00 78.81 85 ASN A N 1
ATOM 676 C CA . ASN A 1 85 ? -1.913 -4.889 9.784 1.00 78.81 85 ASN A CA 1
ATOM 677 C C . ASN A 1 85 ? -2.361 -6.145 10.537 1.00 78.81 85 ASN A C 1
ATOM 679 O O . ASN A 1 85 ? -3.137 -6.034 11.483 1.00 78.81 85 ASN A O 1
ATOM 683 N N . GLN A 1 86 ? -1.808 -7.311 10.199 1.00 83.62 86 GLN A N 1
ATOM 684 C CA . GLN A 1 86 ? -2.090 -8.564 10.897 1.00 83.62 86 GLN A CA 1
ATOM 685 C C . GLN A 1 86 ? -1.660 -8.508 12.369 1.00 83.62 86 GLN A C 1
ATOM 687 O O . GLN A 1 86 ? -2.442 -8.824 13.263 1.00 83.62 86 GLN A O 1
ATOM 692 N N . LYS A 1 87 ? -0.446 -8.016 12.654 1.00 84.69 87 LYS A N 1
ATOM 693 C CA . LYS A 1 87 ? 0.023 -7.817 14.038 1.00 84.69 87 LYS A CA 1
ATOM 694 C C . LYS A 1 87 ? -0.847 -6.829 14.806 1.00 84.69 87 LYS A C 1
ATOM 696 O O . LYS A 1 87 ? -1.039 -6.978 16.011 1.00 84.69 87 LYS A O 1
ATOM 701 N N . ALA A 1 88 ? -1.324 -5.787 14.134 1.00 83.56 88 ALA A N 1
ATOM 702 C CA . ALA A 1 88 ? -2.201 -4.803 14.738 1.00 83.56 88 ALA A CA 1
ATOM 703 C C . ALA A 1 88 ? -3.569 -5.439 15.063 1.00 83.56 88 ALA A C 1
ATOM 705 O O . ALA A 1 88 ? -4.029 -5.322 16.196 1.00 83.56 88 ALA A O 1
ATOM 706 N N . LEU A 1 89 ? -4.144 -6.219 14.145 1.00 89.06 89 LEU A N 1
ATOM 707 C CA . LEU A 1 89 ? -5.371 -6.985 14.376 1.00 89.06 89 LEU A CA 1
ATOM 708 C C . LEU A 1 89 ? -5.241 -7.928 15.581 1.00 89.06 89 LEU A C 1
ATOM 710 O O . LEU A 1 89 ? -6.057 -7.868 16.496 1.00 89.06 89 LEU A O 1
ATOM 714 N N . GLU A 1 90 ? -4.189 -8.746 15.631 1.00 88.38 90 GLU A N 1
ATOM 715 C CA . GLU A 1 90 ? -3.948 -9.683 16.739 1.00 88.38 90 GLU A CA 1
ATOM 716 C C . GLU A 1 90 ? -3.858 -8.969 18.095 1.00 88.38 90 GLU A C 1
ATOM 718 O O . GLU A 1 90 ? -4.405 -9.425 19.103 1.00 88.38 90 GLU A O 1
ATOM 723 N N . ARG A 1 91 ? -3.191 -7.810 18.132 1.00 87.31 91 ARG A N 1
ATOM 724 C CA . ARG A 1 91 ? -3.099 -6.987 19.344 1.00 87.31 91 ARG A CA 1
ATOM 725 C C . ARG A 1 91 ? -4.435 -6.376 19.725 1.00 87.31 91 ARG A C 1
ATOM 727 O O . ARG A 1 91 ? -4.763 -6.355 20.909 1.00 87.31 91 ARG A O 1
ATOM 734 N N . LEU A 1 92 ? -5.205 -5.907 18.747 1.00 88.06 92 LEU A N 1
ATOM 735 C CA . LEU A 1 92 ? -6.532 -5.366 18.994 1.00 88.06 92 LEU A CA 1
ATOM 736 C C . LEU A 1 92 ? -7.448 -6.443 19.572 1.00 88.06 92 LEU A C 1
ATOM 738 O O . LEU A 1 92 ? -8.051 -6.196 20.607 1.00 88.06 92 LEU A O 1
ATOM 742 N N . MET A 1 93 ? -7.458 -7.646 18.995 1.00 89.56 93 MET A N 1
ATOM 743 C CA . MET A 1 93 ? -8.215 -8.789 19.520 1.00 89.56 93 MET A CA 1
ATOM 744 C C . MET A 1 93 ? -7.817 -9.132 20.960 1.00 89.56 93 MET A C 1
ATOM 746 O O . MET A 1 93 ? -8.662 -9.437 21.799 1.00 89.56 93 MET A O 1
ATOM 750 N N . ARG A 1 94 ? -6.524 -9.044 21.294 1.00 88.00 94 ARG A N 1
ATOM 751 C CA . ARG A 1 94 ? -6.060 -9.239 22.674 1.00 88.00 94 ARG A CA 1
ATOM 752 C C . ARG A 1 94 ? -6.530 -8.122 23.611 1.00 88.00 94 ARG A C 1
ATOM 754 O O . ARG A 1 94 ? -6.879 -8.401 24.757 1.00 88.00 94 ARG A O 1
ATOM 761 N N . ALA A 1 95 ? -6.523 -6.875 23.145 1.00 84.25 95 ALA A N 1
ATOM 762 C CA . ALA A 1 95 ? -6.979 -5.721 23.914 1.00 84.25 95 ALA A CA 1
ATOM 763 C C . ALA A 1 95 ? -8.504 -5.728 24.123 1.00 84.25 95 ALA A C 1
ATOM 765 O O . ALA A 1 95 ? -8.968 -5.382 25.205 1.00 84.25 95 ALA A O 1
ATOM 766 N N . THR A 1 96 ? -9.286 -6.156 23.128 1.00 87.19 96 THR A N 1
ATOM 767 C CA . THR A 1 96 ? -10.750 -6.283 23.234 1.00 87.19 96 THR A CA 1
ATOM 768 C C . THR A 1 96 ? -11.175 -7.496 24.058 1.00 87.19 96 THR A C 1
ATOM 770 O O . THR A 1 96 ? -12.234 -7.457 24.683 1.00 87.19 96 THR A O 1
ATOM 773 N N . ALA A 1 97 ? -10.349 -8.546 24.126 1.00 86.69 97 ALA A N 1
ATOM 774 C CA . ALA A 1 97 ? -10.591 -9.688 25.007 1.00 86.69 97 ALA A CA 1
ATOM 775 C C . ALA A 1 97 ? -10.545 -9.311 26.499 1.00 86.69 97 ALA A C 1
ATOM 777 O O . ALA A 1 97 ? -11.320 -9.855 27.280 1.00 86.69 97 ALA A O 1
ATOM 778 N N . ASN A 1 98 ? -9.676 -8.368 26.887 1.00 83.75 98 ASN A N 1
ATOM 779 C CA . ASN A 1 98 ? -9.559 -7.851 28.256 1.00 83.75 98 ASN A CA 1
ATOM 780 C C . ASN A 1 98 ? -9.558 -6.310 28.257 1.00 83.75 98 ASN A C 1
ATOM 782 O O . ASN A 1 98 ? -8.500 -5.690 28.393 1.00 83.75 98 ASN A O 1
ATOM 786 N N . PRO A 1 99 ? -10.734 -5.674 28.122 1.00 78.56 99 PRO A N 1
ATOM 787 C CA . PRO A 1 99 ? -10.831 -4.234 27.898 1.00 78.56 99 PRO A CA 1
ATOM 788 C C . PRO A 1 99 ? -10.526 -3.380 29.140 1.00 78.56 99 PRO A C 1
ATOM 790 O O . PRO A 1 99 ? -10.437 -2.162 29.015 1.00 78.56 99 PRO A O 1
ATOM 793 N N . ASN A 1 100 ? -10.350 -3.976 30.331 1.00 79.75 100 ASN A N 1
ATOM 794 C CA . ASN A 1 100 ? -10.055 -3.273 31.591 1.00 79.75 100 ASN A CA 1
ATOM 795 C C . ASN A 1 100 ? -11.003 -2.081 31.854 1.00 79.75 100 ASN A C 1
ATOM 797 O O . ASN A 1 100 ? -10.552 -0.973 32.143 1.00 79.75 100 ASN A O 1
ATOM 801 N N . HIS A 1 101 ? -12.316 -2.305 31.711 1.00 79.50 101 HIS A N 1
ATOM 802 C CA . HIS A 1 101 ? -13.378 -1.290 31.827 1.00 79.50 101 HIS A CA 1
ATOM 803 C C . HIS A 1 101 ? -13.325 -0.151 30.787 1.00 79.50 101 HIS A C 1
ATOM 805 O O . HIS A 1 101 ? -14.004 0.870 30.939 1.00 79.50 101 HIS A O 1
ATOM 811 N N . ASP A 1 102 ? -12.550 -0.294 29.708 1.00 84.81 102 ASP A N 1
ATOM 812 C CA . ASP A 1 102 ? -12.596 0.634 28.582 1.00 84.81 102 ASP A CA 1
ATOM 813 C C . ASP A 1 102 ? -13.796 0.330 27.676 1.00 84.81 102 ASP A C 1
ATOM 815 O O . ASP A 1 102 ? -13.736 -0.513 26.776 1.00 84.81 102 ASP A O 1
ATOM 819 N N . LYS A 1 103 ? -14.873 1.099 27.869 1.00 86.25 103 LYS A N 1
ATOM 820 C CA . LYS A 1 103 ? -16.100 1.020 27.061 1.00 86.25 103 LYS A CA 1
ATOM 821 C C . LYS A 1 103 ? -15.843 1.114 25.553 1.00 86.25 103 LYS A C 1
ATOM 823 O O . LYS A 1 103 ? -16.628 0.590 24.769 1.00 86.25 103 LYS A O 1
ATOM 828 N N . ARG A 1 104 ? -14.774 1.794 25.116 1.00 86.31 104 ARG A N 1
ATOM 829 C CA . ARG A 1 104 ? -14.447 1.911 23.685 1.00 86.31 104 ARG A CA 1
ATOM 830 C C . ARG A 1 104 ? -13.877 0.609 23.133 1.00 86.31 104 ARG A C 1
ATOM 832 O O . ARG A 1 104 ? -14.195 0.268 22.004 1.00 86.31 104 ARG A O 1
ATOM 839 N N . LEU A 1 105 ? -13.076 -0.120 23.913 1.00 85.25 105 LEU A N 1
ATOM 840 C CA . LEU A 1 105 ? -12.582 -1.446 23.525 1.00 85.25 105 LEU A CA 1
ATOM 841 C C . LEU A 1 105 ? -13.702 -2.488 23.556 1.00 85.25 105 LEU A C 1
ATOM 843 O O . LEU A 1 105 ? -13.780 -3.314 22.653 1.00 85.25 105 LEU A O 1
ATOM 847 N N . GLU A 1 106 ? -14.610 -2.407 24.530 1.00 86.50 106 GLU A N 1
ATOM 848 C CA . GLU A 1 106 ? -15.798 -3.272 24.585 1.00 86.50 106 GLU A CA 1
ATOM 849 C C . GLU A 1 106 ? -16.658 -3.147 23.318 1.00 86.50 106 GLU A C 1
ATOM 851 O O . GLU A 1 106 ? -17.089 -4.153 22.764 1.00 86.50 106 GLU A O 1
ATOM 856 N N . GLN A 1 107 ? -16.842 -1.923 22.808 1.00 85.88 107 GLN A N 1
ATOM 857 C CA . GLN A 1 107 ? -17.584 -1.660 21.566 1.00 85.88 107 GLN A CA 1
ATOM 858 C C . GLN A 1 107 ? -16.929 -2.240 20.305 1.00 85.88 107 GLN A C 1
ATOM 860 O O . GLN A 1 107 ? -17.608 -2.410 19.293 1.00 85.88 107 GLN A O 1
ATOM 865 N N . LEU A 1 108 ? -15.620 -2.505 20.337 1.00 86.44 108 LEU A N 1
ATOM 866 C CA . LEU A 1 108 ? -14.891 -3.069 19.200 1.00 86.44 108 LEU A CA 1
ATOM 867 C C . LEU A 1 108 ? -14.909 -4.596 19.173 1.00 86.44 108 LEU A C 1
ATOM 869 O O . LEU A 1 108 ? -14.520 -5.175 18.159 1.00 86.44 108 LEU A O 1
ATOM 873 N N . ARG A 1 109 ? -15.353 -5.247 20.253 1.00 86.75 109 ARG A N 1
ATOM 874 C C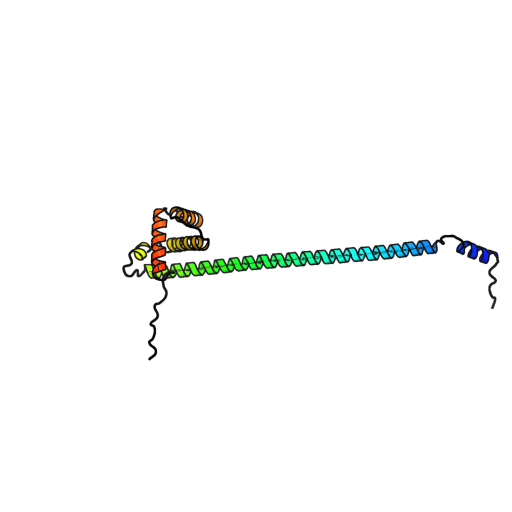A . ARG A 1 109 ? -15.365 -6.704 20.348 1.00 86.75 109 ARG A CA 1
ATOM 875 C C . ARG A 1 109 ? -16.241 -7.312 19.248 1.00 86.75 109 ARG A C 1
ATOM 877 O O . ARG A 1 109 ? -17.418 -6.978 19.141 1.00 86.75 109 ARG A O 1
ATOM 884 N N . GLY A 1 110 ? -15.664 -8.201 18.441 1.00 86.31 110 GLY A N 1
ATOM 885 C CA . GLY A 1 110 ? -16.316 -8.820 17.281 1.00 86.31 110 GLY A CA 1
ATOM 886 C C . GLY A 1 110 ? -16.265 -7.993 15.989 1.00 86.31 110 GLY A C 1
ATOM 887 O O . GLY A 1 110 ? -16.677 -8.488 14.946 1.00 86.31 110 GLY A O 1
ATOM 888 N N . ASN A 1 111 ? -15.743 -6.762 16.035 1.00 88.00 111 ASN A N 1
ATOM 889 C CA . ASN A 1 111 ? -15.586 -5.867 14.882 1.00 88.00 111 ASN A CA 1
ATOM 890 C C . ASN A 1 111 ? -14.113 -5.501 14.620 1.00 88.00 111 ASN A C 1
ATOM 892 O O . ASN A 1 111 ? -13.819 -4.533 13.916 1.00 88.00 111 ASN A O 1
ATOM 896 N N . GLU A 1 112 ? -13.164 -6.250 15.186 1.00 90.19 112 GLU A N 1
ATOM 897 C CA . GLU A 1 112 ? -11.740 -5.902 15.177 1.00 90.19 112 GLU A CA 1
ATOM 898 C C . GLU A 1 112 ? -11.153 -5.855 13.761 1.00 90.19 112 GLU A C 1
ATOM 900 O O . GLU A 1 112 ? -10.316 -4.999 13.468 1.00 90.19 112 GLU A O 1
ATOM 905 N N . VAL A 1 113 ? -11.605 -6.740 12.867 1.00 89.44 113 VAL A N 1
ATOM 906 C CA . VAL A 1 113 ? -11.141 -6.800 11.470 1.00 89.44 113 VAL A CA 1
ATOM 907 C C . VAL A 1 113 ? -11.545 -5.544 10.704 1.00 89.44 113 VAL A C 1
ATOM 909 O O . VAL A 1 113 ? -10.677 -4.856 10.163 1.00 89.44 113 VAL A O 1
ATOM 912 N N . ALA A 1 114 ? -12.840 -5.217 10.703 1.00 89.06 114 ALA A N 1
ATOM 913 C CA . ALA A 1 114 ? -13.372 -4.027 10.041 1.00 89.06 114 ALA A CA 1
ATOM 914 C C . ALA A 1 114 ? -12.716 -2.753 10.592 1.00 89.06 114 ALA A C 1
ATOM 916 O O . ALA A 1 114 ? -12.285 -1.867 9.855 1.00 89.06 114 ALA A O 1
ATOM 917 N N . TYR A 1 115 ? -12.517 -2.712 11.908 1.00 88.88 115 TYR A N 1
ATOM 918 C CA . TYR A 1 115 ? -11.852 -1.599 12.559 1.00 88.88 115 TYR A CA 1
ATOM 919 C C . TYR A 1 115 ? -10.362 -1.474 12.193 1.00 88.88 115 TYR A C 1
ATOM 921 O O . TYR A 1 115 ? -9.869 -0.367 11.968 1.00 88.88 115 TYR A O 1
ATOM 929 N N . THR A 1 116 ? -9.633 -2.589 12.093 1.00 89.38 116 THR A N 1
ATOM 930 C CA . THR A 1 116 ? -8.217 -2.582 11.685 1.00 89.38 116 THR A CA 1
ATOM 931 C C . THR A 1 116 ? -8.064 -2.131 10.232 1.00 89.38 116 THR A C 1
ATOM 933 O O . THR A 1 116 ? -7.172 -1.337 9.931 1.00 89.38 116 THR A O 1
ATOM 936 N N . ARG A 1 117 ? -8.972 -2.560 9.346 1.00 89.94 117 ARG A N 1
ATOM 937 C CA . ARG A 1 117 ? -9.058 -2.074 7.958 1.00 89.94 117 ARG A CA 1
ATOM 938 C C . ARG A 1 117 ? -9.324 -0.571 7.913 1.00 89.94 117 ARG A C 1
ATOM 940 O O . ARG A 1 117 ? -8.568 0.165 7.285 1.00 89.94 117 ARG A O 1
ATOM 947 N N . PHE A 1 118 ? -10.322 -0.099 8.662 1.00 92.19 118 PHE A N 1
ATOM 948 C CA . PHE A 1 118 ? -10.650 1.324 8.756 1.00 92.19 118 PHE A CA 1
ATOM 949 C C . PHE A 1 118 ? -9.475 2.163 9.264 1.00 92.19 118 PHE A C 1
ATOM 951 O O . PHE A 1 118 ? -9.211 3.251 8.753 1.00 92.19 118 PHE A O 1
ATOM 958 N N . TYR A 1 119 ? -8.740 1.658 10.255 1.00 90.19 119 TYR A N 1
ATOM 959 C CA . TYR A 1 119 ? -7.535 2.312 10.750 1.00 90.19 119 TYR A CA 1
ATOM 960 C C . TYR A 1 119 ? -6.444 2.410 9.672 1.00 90.19 119 TYR A C 1
ATOM 962 O O . TYR A 1 119 ? -5.776 3.440 9.579 1.00 90.19 119 TYR A O 1
ATOM 970 N N . GLY A 1 120 ? -6.299 1.381 8.831 1.00 88.12 120 GLY A N 1
ATOM 971 C CA . GLY A 1 120 ? -5.424 1.401 7.658 1.00 88.12 120 GLY A CA 1
ATOM 972 C C . GLY A 1 120 ? -5.753 2.553 6.705 1.00 88.12 120 GLY A C 1
ATOM 973 O O . GLY A 1 120 ? -4.871 3.359 6.407 1.00 88.12 120 GLY A O 1
ATOM 974 N N . GLU A 1 121 ? -7.025 2.691 6.322 1.00 89.75 121 GLU A N 1
ATOM 975 C CA . GLU A 1 121 ? -7.500 3.784 5.454 1.00 89.75 121 GLU A CA 1
ATOM 976 C C . GLU A 1 121 ? -7.297 5.162 6.094 1.00 89.75 121 GLU A C 1
ATOM 978 O O . GLU A 1 121 ? -6.849 6.114 5.453 1.00 89.75 121 GLU A O 1
ATOM 983 N N . LEU A 1 122 ? -7.587 5.284 7.393 1.00 90.44 122 LEU A N 1
ATOM 984 C CA . LEU A 1 122 ? -7.378 6.524 8.137 1.00 90.44 122 LEU A CA 1
ATOM 985 C C . LEU A 1 122 ? -5.899 6.927 8.155 1.00 90.44 122 LEU A C 1
ATOM 987 O O . LEU A 1 122 ? -5.582 8.110 8.003 1.00 90.44 122 LEU A O 1
ATOM 991 N N . ARG A 1 123 ? -4.999 5.965 8.366 1.00 88.56 123 ARG A N 1
ATOM 992 C CA . ARG A 1 123 ? -3.556 6.200 8.402 1.00 88.56 123 AR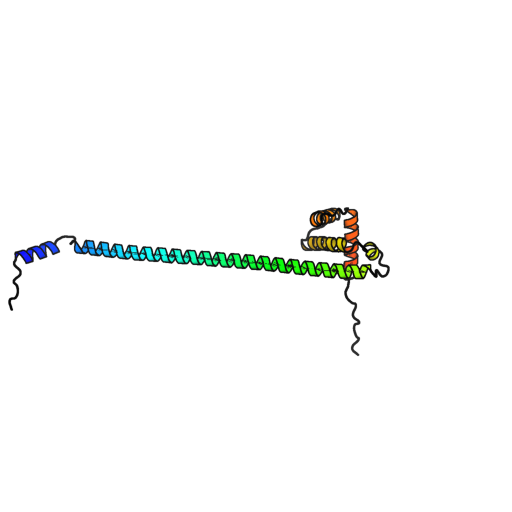G A CA 1
ATOM 993 C C . ARG A 1 123 ? -3.031 6.599 7.026 1.00 88.56 123 ARG A C 1
ATOM 995 O O . ARG A 1 123 ? -2.318 7.591 6.932 1.00 88.56 123 ARG A O 1
ATOM 1002 N N . GLU A 1 124 ? -3.436 5.899 5.974 1.00 86.44 124 GLU A N 1
ATOM 1003 C CA . GLU A 1 124 ? -3.051 6.218 4.597 1.00 86.44 124 GLU A CA 1
ATOM 1004 C C . GLU A 1 124 ? -3.558 7.603 4.170 1.00 86.44 124 GLU A C 1
ATOM 1006 O O . GLU A 1 124 ? -2.801 8.424 3.645 1.00 86.44 124 GLU A O 1
ATOM 1011 N N . ALA A 1 125 ? -4.805 7.938 4.512 1.00 87.38 125 ALA A N 1
ATOM 1012 C CA . ALA A 1 125 ? -5.349 9.270 4.278 1.00 87.38 125 ALA A CA 1
ATOM 1013 C C . ALA A 1 125 ? -4.548 10.364 5.015 1.00 87.38 125 ALA A C 1
ATOM 1015 O O . ALA A 1 125 ? -4.301 11.428 4.445 1.00 87.38 125 ALA A O 1
ATOM 1016 N N . ARG A 1 126 ? -4.085 10.108 6.247 1.00 86.75 126 ARG A N 1
ATOM 1017 C CA . ARG A 1 126 ? -3.216 11.040 6.991 1.00 86.75 126 ARG A CA 1
ATOM 1018 C C . ARG A 1 126 ? -1.823 11.163 6.371 1.00 86.75 126 ARG A C 1
ATOM 1020 O O . ARG A 1 126 ? -1.337 12.281 6.236 1.00 86.75 126 ARG A O 1
ATOM 1027 N N . GLU A 1 127 ? -1.202 10.051 5.981 1.00 85.81 127 GLU A N 1
ATOM 1028 C CA . GLU A 1 127 ? 0.123 10.024 5.338 1.00 85.81 127 GLU A CA 1
ATOM 1029 C C . GLU A 1 127 ? 0.111 10.766 3.990 1.00 85.81 127 GLU A C 1
ATOM 1031 O O . GLU A 1 127 ? 1.076 11.444 3.649 1.00 85.81 127 GLU A O 1
ATOM 1036 N N . SER A 1 128 ? -1.016 10.737 3.271 1.00 83.69 128 SER A N 1
ATOM 1037 C CA . SER A 1 128 ? -1.218 11.521 2.043 1.00 83.69 128 SER A CA 1
ATOM 1038 C C . SER A 1 128 ? -1.456 13.028 2.269 1.00 83.69 128 SER A C 1
ATOM 1040 O O . SER A 1 128 ? -1.648 13.773 1.310 1.00 83.69 128 SER A O 1
ATOM 1042 N N . GLY A 1 129 ? -1.487 13.499 3.524 1.00 80.75 129 GLY A N 1
ATOM 1043 C CA . GLY A 1 129 ? -1.766 14.899 3.870 1.00 80.75 129 GLY A CA 1
ATOM 1044 C C . GLY A 1 129 ? -3.228 15.319 3.669 1.00 80.75 129 GLY A C 1
ATOM 1045 O O . GLY A 1 129 ? -3.564 16.503 3.756 1.00 80.75 129 GLY A O 1
ATOM 1046 N N . MET A 1 130 ? -4.127 14.369 3.405 1.00 79.56 130 MET A N 1
ATOM 1047 C CA . MET A 1 130 ? -5.525 14.653 3.117 1.00 79.56 130 MET A CA 1
ATOM 1048 C C . MET A 1 130 ? -6.303 14.963 4.402 1.00 79.56 130 MET A C 1
ATOM 1050 O O . MET A 1 130 ? -6.376 14.156 5.329 1.00 79.56 130 MET A O 1
ATOM 1054 N N . LYS A 1 131 ? -6.991 16.113 4.445 1.00 80.75 131 LYS A N 1
ATOM 1055 C CA . LYS A 1 131 ? -7.999 16.374 5.485 1.00 80.75 131 LYS A CA 1
ATOM 1056 C C . LYS A 1 131 ? -9.232 15.508 5.228 1.00 80.75 131 LYS A C 1
ATOM 1058 O O . LYS A 1 131 ? -10.059 15.810 4.370 1.00 80.75 131 LYS A O 1
ATOM 1063 N N . VAL A 1 132 ? -9.355 14.424 5.983 1.00 82.44 132 VAL A N 1
ATOM 1064 C CA . VAL A 1 132 ? -10.467 13.474 5.868 1.00 82.44 132 VAL A CA 1
ATOM 1065 C C . VAL A 1 132 ? -11.606 13.829 6.829 1.00 82.44 132 VAL A C 1
ATOM 1067 O O . VAL A 1 132 ? -11.441 13.834 8.054 1.00 82.44 132 VAL A O 1
ATOM 1070 N N . SER A 1 133 ? -12.782 14.135 6.274 1.00 88.94 133 SER A N 1
ATOM 1071 C CA . SER A 1 133 ? -14.044 14.222 7.019 1.00 88.94 133 SER A CA 1
ATOM 1072 C C . SER A 1 133 ? -14.614 12.820 7.275 1.00 88.94 133 SER A C 1
ATOM 1074 O O . SER A 1 133 ? -14.233 11.863 6.603 1.00 88.94 133 SER A O 1
ATOM 1076 N N . GLY A 1 134 ? -15.548 12.678 8.224 1.00 88.38 134 GLY A N 1
ATOM 1077 C CA . GLY A 1 134 ? -16.193 11.384 8.502 1.00 88.38 134 GLY A CA 1
ATOM 1078 C C . GLY A 1 134 ? -16.902 10.782 7.283 1.00 88.38 134 GLY A C 1
ATOM 1079 O O . GLY A 1 134 ? -16.787 9.589 7.036 1.00 88.38 134 GLY A O 1
ATOM 1080 N N . ALA A 1 135 ? -17.552 11.618 6.464 1.00 89.81 135 ALA A N 1
ATOM 1081 C CA . ALA A 1 135 ? -18.194 11.178 5.224 1.00 89.81 135 ALA A CA 1
ATOM 1082 C C . ALA A 1 135 ? -17.174 10.668 4.194 1.00 89.81 135 ALA A C 1
ATOM 1084 O O . ALA A 1 135 ? -17.408 9.662 3.532 1.00 89.81 135 ALA A O 1
ATOM 1085 N N . LYS A 1 136 ? -16.019 11.337 4.086 1.00 91.62 136 LYS A N 1
ATOM 1086 C CA . LYS A 1 136 ? -14.957 10.917 3.169 1.00 91.62 136 LYS A CA 1
ATOM 1087 C C . LYS A 1 136 ? -14.294 9.616 3.623 1.00 91.62 136 LYS A C 1
ATOM 1089 O O . LYS A 1 136 ? -13.996 8.787 2.779 1.00 91.62 136 LYS A O 1
ATOM 1094 N N . LEU A 1 137 ? -14.110 9.420 4.930 1.00 91.56 137 LEU A N 1
ATOM 1095 C CA . LEU A 1 137 ? -13.595 8.159 5.479 1.00 91.56 137 LEU A CA 1
ATOM 1096 C C . LEU A 1 137 ? -14.555 6.994 5.255 1.00 91.56 137 LEU A C 1
ATOM 1098 O O . LEU A 1 137 ? -14.103 5.929 4.859 1.00 91.56 137 LEU A O 1
ATOM 1102 N N . ALA A 1 138 ? -15.859 7.203 5.467 1.00 93.25 138 ALA A N 1
ATOM 1103 C CA . ALA A 1 138 ? -16.866 6.191 5.157 1.00 93.25 138 ALA A CA 1
ATOM 1104 C C . ALA A 1 138 ? -16.803 5.790 3.679 1.00 93.25 138 ALA A C 1
ATOM 1106 O O . ALA A 1 138 ? -16.738 4.610 3.366 1.00 93.25 138 ALA A O 1
ATOM 1107 N N . LYS A 1 139 ? -16.720 6.780 2.779 1.00 92.25 139 LYS A N 1
ATOM 1108 C CA . LYS A 1 139 ? -16.578 6.525 1.345 1.00 92.25 139 LYS A CA 1
ATOM 1109 C C . LYS A 1 139 ? -15.305 5.740 1.011 1.00 92.25 139 LYS A C 1
ATOM 1111 O O . LYS A 1 139 ? -15.403 4.724 0.347 1.00 92.25 139 LYS A O 1
ATOM 1116 N N . LEU A 1 140 ? -14.138 6.183 1.489 1.00 90.81 140 LEU A N 1
ATOM 1117 C CA . LEU A 1 140 ? -12.861 5.498 1.234 1.00 90.81 140 LEU A CA 1
ATOM 1118 C C . LEU A 1 140 ? -12.894 4.039 1.698 1.00 90.81 140 LEU A C 1
ATOM 1120 O O . LEU A 1 140 ? -12.440 3.157 0.982 1.00 90.81 140 LEU A O 1
ATOM 1124 N N . TYR A 1 141 ? -13.468 3.791 2.875 1.00 91.88 141 TYR A N 1
ATOM 1125 C CA . TYR A 1 141 ? -13.620 2.444 3.404 1.00 91.88 141 TYR A CA 1
ATOM 1126 C C . TYR A 1 141 ? -14.556 1.585 2.544 1.00 91.88 141 TYR A C 1
ATOM 1128 O O . TYR A 1 141 ? -14.190 0.471 2.177 1.00 91.88 141 TYR A O 1
ATOM 1136 N N . ASN A 1 142 ? -15.732 2.110 2.195 1.00 91.81 142 ASN A N 1
ATOM 1137 C CA . ASN A 1 142 ? -16.716 1.392 1.386 1.00 91.81 142 ASN A CA 1
ATOM 1138 C C . ASN A 1 142 ? -16.168 1.078 -0.017 1.00 91.81 142 ASN A C 1
ATOM 1140 O O . ASN A 1 142 ? -16.311 -0.043 -0.492 1.00 91.81 142 ASN A O 1
ATOM 1144 N N . ASP A 1 143 ? -15.475 2.038 -0.640 1.00 90.69 143 ASP A N 1
ATOM 1145 C CA . ASP A 1 143 ? -14.850 1.876 -1.958 1.00 90.69 143 ASP A CA 1
ATOM 1146 C C . ASP A 1 143 ? -13.736 0.805 -1.935 1.00 90.69 143 ASP A C 1
ATOM 1148 O O . ASP A 1 143 ? -13.515 0.118 -2.931 1.00 90.69 143 ASP A O 1
ATOM 1152 N N . ALA A 1 144 ? -13.021 0.662 -0.812 1.00 88.19 144 ALA A N 1
ATOM 1153 C CA . ALA A 1 144 ? -11.904 -0.273 -0.676 1.00 88.19 144 ALA A CA 1
ATOM 1154 C C . ALA A 1 144 ? -12.325 -1.698 -0.274 1.00 88.19 144 ALA A C 1
ATOM 1156 O O . ALA A 1 144 ? -11.652 -2.657 -0.654 1.00 88.19 144 ALA A O 1
ATOM 1157 N N . TRP A 1 145 ? -13.403 -1.844 0.503 1.00 86.38 145 TRP A N 1
ATOM 1158 C CA . TRP A 1 145 ? -13.741 -3.106 1.176 1.00 86.38 145 TRP A CA 1
ATOM 1159 C C . TRP A 1 145 ? -15.130 -3.665 0.843 1.00 86.38 145 TRP A C 1
ATOM 1161 O O . TRP A 1 145 ? -15.481 -4.707 1.387 1.00 86.38 145 TRP A O 1
ATOM 1171 N N . ASP A 1 146 ? -15.893 -3.015 -0.044 1.00 84.38 146 ASP A N 1
ATOM 1172 C CA . ASP A 1 146 ? -17.264 -3.404 -0.436 1.00 84.38 146 ASP A CA 1
ATOM 1173 C C . ASP A 1 146 ? -18.206 -3.617 0.768 1.00 84.38 146 ASP A C 1
ATOM 1175 O O . ASP A 1 146 ? -19.122 -4.437 0.782 1.00 84.38 146 ASP A O 1
ATOM 1179 N N . GLU A 1 147 ? -17.952 -2.863 1.834 1.00 84.38 147 GLU A N 1
ATOM 1180 C CA . GLU A 1 147 ? -18.787 -2.786 3.025 1.00 84.38 147 GLU A CA 1
ATOM 1181 C C . GLU A 1 147 ? -19.560 -1.459 3.003 1.00 84.38 147 GLU A C 1
ATOM 1183 O O . GLU A 1 147 ? -19.189 -0.523 2.298 1.00 84.38 147 GLU A O 1
ATOM 1188 N N . ASN A 1 148 ? -20.645 -1.347 3.774 1.00 88.38 148 ASN A N 1
ATOM 1189 C CA . ASN A 1 148 ? -21.436 -0.117 3.826 1.00 88.38 148 ASN A CA 1
ATOM 1190 C C . ASN A 1 148 ? -21.491 0.445 5.246 1.00 88.38 148 ASN A C 1
ATOM 1192 O O . ASN A 1 148 ? -22.431 0.190 6.004 1.00 88.38 148 ASN A O 1
ATOM 1196 N N . ILE A 1 149 ? -20.470 1.222 5.616 1.00 91.38 149 ILE A N 1
ATOM 1197 C CA . ILE A 1 149 ? -20.481 1.969 6.873 1.00 91.38 149 ILE A CA 1
ATOM 1198 C C . ILE A 1 149 ? -21.090 3.355 6.672 1.00 91.38 149 ILE A C 1
ATOM 1200 O O . ILE A 1 149 ? -20.847 4.046 5.679 1.00 91.38 149 ILE A O 1
ATOM 1204 N N . SER A 1 150 ? -21.872 3.795 7.656 1.00 93.31 150 SER A N 1
ATOM 1205 C CA . SER A 1 150 ? -22.417 5.149 7.669 1.00 93.31 150 SER A CA 1
ATOM 1206 C C . SER A 1 150 ? -21.347 6.177 8.056 1.00 93.31 150 SER A C 1
ATOM 1208 O O . SER A 1 150 ? -20.339 5.871 8.705 1.00 93.31 150 SER A O 1
ATOM 1210 N N . ARG A 1 151 ? -21.605 7.447 7.723 1.00 94.00 151 ARG A N 1
ATOM 1211 C CA . ARG A 1 151 ? -20.801 8.591 8.183 1.00 94.00 151 ARG A CA 1
ATOM 1212 C C . ARG A 1 151 ? -20.619 8.588 9.704 1.00 94.00 151 ARG A C 1
ATOM 1214 O O . ARG A 1 151 ? -19.520 8.865 10.183 1.00 94.00 151 ARG A O 1
ATOM 1221 N N . ASP A 1 152 ? -21.679 8.305 10.453 1.00 94.06 152 ASP A N 1
ATOM 1222 C CA . ASP A 1 152 ? -21.654 8.360 11.917 1.00 94.06 152 ASP A CA 1
ATOM 1223 C C . ASP A 1 152 ? -20.820 7.221 12.505 1.00 94.06 152 ASP A C 1
ATOM 1225 O O . ASP A 1 152 ? -20.061 7.434 13.455 1.00 94.06 152 ASP A O 1
ATOM 1229 N N . THR A 1 153 ? -20.877 6.038 11.885 1.00 91.50 153 THR A N 1
ATOM 1230 C CA . THR A 1 153 ? -19.987 4.919 12.211 1.00 91.50 153 THR A CA 1
ATOM 1231 C C . THR A 1 153 ? -18.530 5.305 11.974 1.00 91.50 153 THR A C 1
ATOM 1233 O O . THR A 1 153 ? -17.710 5.146 12.877 1.00 91.50 153 THR A O 1
ATOM 1236 N N . ALA A 1 154 ? -18.207 5.920 10.832 1.00 92.69 154 ALA A N 1
ATOM 1237 C CA . ALA A 1 154 ? -16.849 6.381 10.544 1.00 92.69 154 ALA A CA 1
ATOM 1238 C C . ALA A 1 154 ? -16.352 7.452 11.540 1.00 92.69 154 ALA A C 1
ATOM 1240 O O . ALA A 1 154 ? -15.189 7.433 11.949 1.00 92.69 154 ALA A O 1
ATOM 1241 N N . ILE A 1 155 ? -17.215 8.375 11.984 1.00 93.00 155 ILE A N 1
ATOM 1242 C CA . ILE A 1 155 ? -16.871 9.365 13.025 1.00 93.00 155 ILE A CA 1
ATOM 1243 C C . ILE A 1 155 ? -16.584 8.675 14.364 1.00 93.00 155 ILE A C 1
ATOM 1245 O O . ILE A 1 155 ? -15.599 9.005 15.039 1.00 93.00 155 ILE A O 1
ATOM 1249 N N . ARG A 1 156 ? -17.420 7.703 14.744 1.00 91.94 156 ARG A N 1
ATOM 1250 C CA . ARG A 1 156 ? -17.245 6.929 15.976 1.00 91.94 156 ARG A CA 1
ATOM 1251 C C . ARG A 1 156 ? -15.938 6.150 15.939 1.00 91.94 156 ARG A C 1
ATOM 1253 O O . ARG A 1 156 ? -15.132 6.284 16.856 1.00 91.94 156 ARG A O 1
ATOM 1260 N N . TRP A 1 157 ? -15.692 5.407 14.864 1.00 92.38 157 TRP A N 1
ATOM 1261 C CA . TRP A 1 157 ? -14.471 4.627 14.694 1.00 92.38 157 TRP A CA 1
ATOM 1262 C C . TRP A 1 157 ? -13.231 5.515 14.706 1.00 92.38 157 TRP A C 1
ATOM 1264 O O . TRP A 1 157 ? -12.304 5.237 15.458 1.00 92.38 157 TRP A O 1
ATOM 1274 N N . ARG A 1 158 ? -13.250 6.664 14.019 1.00 91.38 158 ARG A N 1
ATOM 1275 C CA . ARG A 1 158 ? -12.158 7.650 14.088 1.00 91.38 158 ARG A CA 1
ATOM 1276 C C . ARG A 1 158 ? -11.879 8.121 15.518 1.00 91.38 158 ARG A C 1
ATOM 1278 O O . ARG A 1 158 ? -10.718 8.262 15.894 1.00 91.38 158 ARG A O 1
ATOM 1285 N N . THR A 1 159 ? -12.921 8.381 16.306 1.00 91.75 159 THR A N 1
ATOM 1286 C CA . THR A 1 159 ? -12.778 8.795 17.712 1.00 91.75 159 THR A CA 1
ATOM 1287 C C . THR A 1 159 ? -12.128 7.701 18.552 1.00 91.75 159 THR A C 1
ATOM 1289 O O . THR A 1 159 ? -11.254 7.985 19.371 1.00 91.75 159 THR A O 1
ATOM 1292 N N . ILE A 1 160 ? -12.516 6.444 18.329 1.00 89.69 160 ILE A N 1
ATOM 1293 C CA . ILE A 1 160 ? -11.885 5.310 19.003 1.00 89.69 160 ILE A CA 1
ATOM 1294 C C . ILE A 1 160 ? -10.423 5.175 18.544 1.00 89.69 160 ILE A C 1
ATOM 1296 O O . ILE A 1 160 ? -9.562 4.918 19.383 1.00 89.69 160 ILE A O 1
ATOM 1300 N N . CYS A 1 161 ? -10.101 5.438 17.267 1.00 89.31 161 CYS A N 1
ATOM 1301 C CA . CYS A 1 161 ? -8.724 5.328 16.767 1.00 89.31 161 CYS A CA 1
ATOM 1302 C C . CYS A 1 161 ? -7.833 6.320 17.500 1.00 89.31 161 CYS A C 1
ATOM 1304 O O . CYS A 1 161 ? -6.815 5.927 18.055 1.00 89.31 161 CYS A O 1
ATOM 1306 N N . LEU A 1 162 ? -8.277 7.575 17.583 1.00 88.50 162 LEU A N 1
ATOM 1307 C CA . LEU A 1 162 ? -7.572 8.639 18.294 1.00 88.50 162 LEU A CA 1
ATOM 1308 C C . LEU A 1 162 ? -7.361 8.307 19.777 1.00 88.50 162 LEU A C 1
ATOM 1310 O O . LEU A 1 162 ? -6.287 8.550 20.318 1.00 88.50 162 LEU A O 1
ATOM 1314 N N . HIS A 1 163 ? -8.364 7.721 20.435 1.00 88.62 163 HIS A N 1
ATOM 1315 C CA . HIS A 1 163 ? -8.239 7.289 21.830 1.00 88.62 163 HIS A CA 1
ATOM 1316 C C . HIS A 1 163 ? -7.198 6.181 22.010 1.00 88.62 163 HIS A C 1
ATOM 1318 O O . HIS A 1 163 ? -6.381 6.234 22.928 1.00 88.62 163 HIS A O 1
ATOM 1324 N N . LEU A 1 164 ? -7.216 5.177 21.136 1.00 85.12 164 LEU A N 1
ATOM 1325 C CA . LEU A 1 164 ? -6.275 4.063 21.207 1.00 85.12 164 LEU A CA 1
ATOM 1326 C C . LEU A 1 164 ? -4.855 4.487 20.799 1.00 85.12 164 LEU A C 1
ATOM 1328 O O . LEU A 1 164 ? -3.882 4.014 21.379 1.00 85.12 164 LEU A O 1
ATOM 1332 N N . GLU A 1 165 ? -4.714 5.426 19.867 1.00 86.31 165 GLU A N 1
ATOM 1333 C CA . GLU A 1 165 ? -3.435 6.076 19.565 1.00 86.31 165 GLU A CA 1
ATOM 1334 C C . GLU A 1 165 ? -2.892 6.818 20.795 1.00 86.31 165 GLU A C 1
ATOM 1336 O O . GLU A 1 165 ? -1.742 6.605 21.175 1.00 86.31 165 GLU A O 1
ATOM 1341 N N . ALA A 1 166 ? -3.729 7.606 21.479 1.00 84.88 166 ALA A N 1
ATOM 1342 C CA . ALA A 1 166 ? -3.331 8.368 22.666 1.00 84.88 166 ALA A CA 1
ATOM 1343 C C . ALA A 1 166 ? -2.875 7.484 23.838 1.00 84.88 166 ALA A C 1
ATOM 1345 O O . ALA A 1 166 ? -1.994 7.869 24.602 1.00 84.88 166 ALA A O 1
ATOM 1346 N N . LYS A 1 167 ? -3.430 6.276 23.970 1.00 77.94 167 LYS A N 1
ATOM 1347 C CA . LYS A 1 167 ? -3.005 5.299 24.984 1.00 77.94 167 LYS A CA 1
ATOM 1348 C C . LYS A 1 167 ? -1.658 4.619 24.667 1.00 77.94 167 LYS A C 1
ATOM 1350 O O . LYS A 1 167 ? -1.223 3.780 25.453 1.00 77.94 167 LYS A O 1
ATOM 1355 N N . GLY A 1 168 ? -1.012 4.939 23.533 1.00 78.31 168 GLY A N 1
ATOM 1356 C CA . GLY A 1 168 ? 0.251 4.325 23.077 1.00 78.31 168 GLY A CA 1
ATOM 1357 C C . GLY A 1 168 ? 0.252 3.655 21.686 1.00 78.31 168 GLY A C 1
ATOM 1358 O O . GLY A 1 168 ? 1.304 3.189 21.258 1.00 78.31 168 GLY A O 1
ATOM 1359 N N . GLY A 1 169 ? -0.873 3.607 20.961 1.00 66.25 169 GLY A N 1
ATOM 1360 C CA . GLY A 1 169 ? -0.969 3.099 19.589 1.00 66.25 169 GLY A CA 1
ATOM 1361 C C . GLY A 1 169 ? -0.631 1.609 19.349 1.00 66.25 169 GLY A C 1
ATOM 1362 O O . GLY A 1 169 ? -0.281 0.867 20.268 1.00 66.25 169 GLY A O 1
ATOM 1363 N N . PRO A 1 170 ? -0.791 1.177 18.076 1.00 66.12 170 PRO A N 1
ATOM 1364 C CA . PRO A 1 170 ? -1.146 -0.161 17.548 1.00 66.12 170 PRO A CA 1
ATOM 1365 C C . PRO A 1 170 ? -1.219 -1.289 18.584 1.00 66.12 170 PRO A C 1
ATOM 1367 O O . PRO A 1 170 ? -0.470 -2.274 18.568 1.00 66.12 170 PRO A O 1
ATOM 1370 N N . TRP A 1 171 ? -2.159 -1.022 19.488 1.00 70.38 171 TRP A N 1
ATOM 1371 C CA . TRP A 1 171 ? -2.815 -1.801 20.530 1.00 70.38 171 TRP A CA 1
ATOM 1372 C C . TRP A 1 171 ? -1.917 -2.565 21.517 1.00 70.38 171 TRP A C 1
ATOM 1374 O O . TRP A 1 171 ? -2.283 -3.612 22.037 1.00 70.38 171 TRP A O 1
ATOM 1384 N N . PHE A 1 172 ? -0.793 -1.905 21.830 1.00 65.19 172 PHE A N 1
ATOM 1385 C CA . PHE A 1 172 ? 0.049 -1.956 23.043 1.00 65.19 172 PHE A CA 1
ATOM 1386 C C . PHE A 1 172 ? 0.850 -3.247 23.347 1.00 65.19 172 PHE A C 1
ATOM 1388 O O . PHE A 1 172 ? 0.298 -4.278 23.720 1.00 65.19 172 PHE A O 1
ATOM 1395 N N . VAL A 1 173 ? 2.196 -3.160 23.320 1.00 49.91 173 VAL A N 1
ATOM 1396 C CA . VAL A 1 173 ? 3.131 -4.179 23.863 1.00 49.91 173 VAL A CA 1
ATOM 1397 C C . VAL A 1 173 ? 4.060 -3.557 24.928 1.00 49.91 173 VAL A C 1
ATOM 1399 O O . VAL A 1 173 ? 4.873 -2.703 24.601 1.00 49.91 173 VAL A O 1
ATOM 1402 N N . ARG A 1 174 ? 3.903 -4.047 26.177 1.00 51.31 174 ARG A N 1
ATOM 1403 C CA . ARG A 1 174 ? 4.636 -3.867 27.463 1.00 51.31 174 ARG A CA 1
ATOM 1404 C C . ARG A 1 174 ? 5.028 -2.457 27.955 1.00 51.31 174 ARG A C 1
ATOM 1406 O O . ARG A 1 174 ? 5.963 -1.837 27.466 1.00 51.31 174 ARG A O 1
ATOM 1413 N N . GLN A 1 175 ? 4.483 -2.118 29.131 1.00 45.34 175 GLN A N 1
ATOM 1414 C CA . GLN A 1 175 ? 5.294 -1.573 30.225 1.00 45.34 175 GLN A CA 1
ATOM 1415 C C . GLN A 1 175 ? 6.362 -2.616 30.607 1.00 45.34 175 GLN A C 1
ATOM 1417 O O . GLN A 1 175 ? 6.028 -3.745 30.973 1.00 45.34 175 GLN A O 1
ATOM 1422 N N . GLY A 1 176 ? 7.643 -2.275 30.483 1.00 39.03 176 GLY A N 1
ATOM 1423 C CA . GLY A 1 176 ? 8.719 -2.986 31.177 1.00 39.03 176 GLY A CA 1
ATOM 1424 C C . GLY A 1 176 ? 8.991 -2.302 32.521 1.00 39.03 176 GLY A C 1
ATOM 1425 O O . GLY A 1 176 ? 8.890 -1.076 32.581 1.00 39.03 176 GLY A O 1
ATOM 1426 N N . PRO A 1 177 ? 9.339 -3.034 33.596 1.00 50.31 177 PRO A N 1
ATOM 1427 C CA . PRO A 1 177 ? 9.817 -2.397 34.814 1.00 50.31 177 PRO A CA 1
ATOM 1428 C C . PRO A 1 177 ? 11.171 -1.753 34.503 1.00 50.31 177 PRO A C 1
ATOM 1430 O O . PRO A 1 177 ? 12.102 -2.446 34.084 1.00 50.31 177 PRO A O 1
ATOM 1433 N N . THR A 1 178 ? 11.316 -0.445 34.713 1.00 48.72 178 THR A N 1
ATOM 1434 C CA . THR A 1 178 ? 12.649 0.139 34.870 1.00 48.72 178 THR A CA 1
ATOM 1435 C C . THR A 1 178 ? 13.232 -0.460 36.144 1.00 48.72 178 THR A C 1
ATOM 1437 O O . THR A 1 178 ? 12.905 -0.054 37.258 1.00 48.72 178 THR A O 1
ATOM 1440 N N . LYS A 1 179 ? 14.057 -1.503 35.990 1.00 44.50 179 LYS A N 1
ATOM 1441 C CA . LYS A 1 179 ? 14.958 -1.952 37.051 1.00 44.50 179 LYS A CA 1
ATOM 1442 C C . L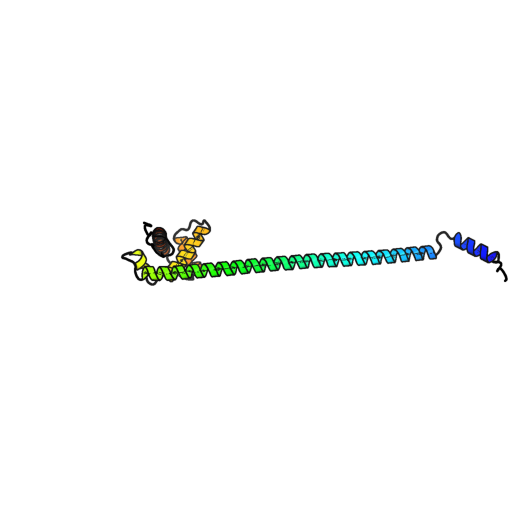YS A 1 179 ? 15.695 -0.706 37.546 1.00 44.50 179 LYS A C 1
ATOM 1444 O O . LYS A 1 179 ? 16.438 -0.103 36.776 1.00 44.50 179 LYS A O 1
ATOM 1449 N N . ARG A 1 180 ? 15.481 -0.312 38.804 1.00 48.88 180 ARG A N 1
ATOM 1450 C CA . ARG A 1 180 ? 16.445 0.539 39.502 1.00 48.88 180 ARG A CA 1
ATOM 1451 C C . ARG A 1 180 ? 17.724 -0.293 39.579 1.00 48.88 180 ARG A C 1
ATOM 1453 O O . ARG A 1 180 ? 17.732 -1.329 40.240 1.00 48.88 180 ARG A O 1
ATOM 1460 N N . ALA A 1 181 ? 18.732 0.081 38.796 1.00 49.38 181 ALA A N 1
ATOM 1461 C CA . ALA A 1 181 ? 20.094 -0.335 39.087 1.00 49.38 181 ALA A CA 1
ATOM 1462 C C . ALA A 1 181 ? 20.444 0.258 40.459 1.00 49.38 181 ALA A C 1
ATOM 1464 O O . ALA A 1 181 ? 20.054 1.396 40.738 1.00 49.38 181 ALA A O 1
ATOM 1465 N N . GLY A 1 182 ? 21.016 -0.588 41.316 1.00 46.38 182 GLY A N 1
ATOM 1466 C CA . GLY A 1 182 ? 21.361 -0.270 42.701 1.00 46.38 182 GLY A CA 1
ATOM 1467 C C . GLY A 1 182 ? 22.452 0.774 42.841 1.00 46.38 182 GLY A C 1
ATOM 1468 O O . GLY A 1 182 ? 23.072 1.136 41.816 1.00 46.38 182 GLY A O 1
#

Sequence (182 aa):
MDESKLDAADVAAIEALEQAEDPAWKRLARLAGQSRLVRKERTRERDLALAEAEAQAKLRIRADRKRAKDADRQRQHRASKDVQNQKALERLMRATANPNHDKRLEQLRGNEVAYTRFYGELREARESGMKVSGAKLAKLYNDAWDENISRDTAIRWRTICLHLEAKGGPWFVRQGPTKRAG

Radius of gyration: 44.07 Å; chains: 1; bounding box: 96×29×127 Å